Protein AF-A0A2E8SUN8-F1 (afdb_monomer_lite)

Sequence (73 aa):
MVIAESMSGDWTTNEEDLLVENLESGYDLLSIAEFTQRTPEDVAMKVVELSLRGDLIILATATLKAWMERTLQ

Structure (mmCIF, N/CA/C/O backbone):
data_AF-A0A2E8SUN8-F1
#
_entry.id   AF-A0A2E8SUN8-F1
#
loop_
_atom_site.group_PDB
_atom_site.id
_atom_site.type_symbol
_atom_site.label_atom_id
_atom_site.label_alt_id
_atom_site.label_comp_id
_atom_site.label_asym_id
_atom_site.label_entity_id
_atom_site.label_seq_id
_atom_site.pdbx_PDB_ins_code
_atom_site.Cartn_x
_atom_site.Cartn_y
_atom_site.Cartn_z
_atom_site.occupancy
_atom_site.B_iso_or_equiv
_atom_site.auth_seq_id
_atom_site.auth_comp_id
_atom_site.auth_asym_id
_atom_site.auth_atom_id
_atom_site.pdbx_PDB_model_num
ATOM 1 N N . MET A 1 1 ? 17.625 -6.062 24.884 1.00 35.69 1 MET A N 1
ATOM 2 C CA . MET A 1 1 ? 16.886 -6.512 23.691 1.00 35.69 1 MET A CA 1
ATOM 3 C C . MET A 1 1 ? 15.493 -5.935 23.823 1.00 35.69 1 MET A C 1
ATOM 5 O O . MET A 1 1 ? 14.695 -6.479 24.570 1.00 35.69 1 MET A O 1
ATOM 9 N N . VAL A 1 2 ? 15.272 -4.744 23.268 1.00 33.88 2 VAL A N 1
ATOM 10 C CA . VAL A 1 2 ? 13.956 -4.099 23.313 1.00 33.88 2 VAL A CA 1
ATOM 11 C C . VAL A 1 2 ? 13.139 -4.766 22.219 1.00 33.88 2 VAL A C 1
ATOM 13 O O . VAL A 1 2 ? 13.491 -4.668 21.047 1.00 33.88 2 VAL A O 1
ATOM 16 N N . ILE A 1 3 ? 12.126 -5.527 22.620 1.00 43.09 3 ILE A N 1
ATOM 17 C CA . ILE A 1 3 ? 11.080 -5.975 21.710 1.00 43.09 3 ILE A CA 1
ATOM 18 C C . ILE A 1 3 ? 10.377 -4.685 21.295 1.00 43.09 3 ILE A C 1
ATOM 20 O O . ILE A 1 3 ? 9.849 -3.979 22.150 1.00 43.09 3 ILE A O 1
ATOM 24 N N . ALA A 1 4 ? 10.471 -4.324 20.017 1.00 40.94 4 ALA A N 1
ATOM 25 C CA . A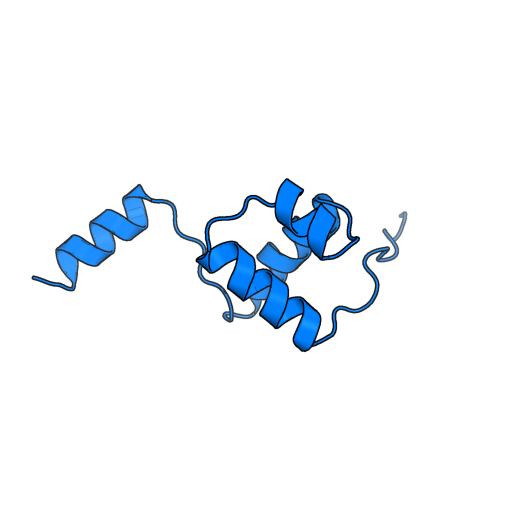LA A 1 4 ? 9.603 -3.312 19.443 1.00 40.94 4 ALA A CA 1
ATOM 26 C C . ALA A 1 4 ? 8.189 -3.902 19.484 1.00 40.94 4 ALA A C 1
ATOM 28 O O . ALA A 1 4 ? 7.795 -4.653 18.595 1.00 40.94 4 ALA A O 1
ATOM 29 N N . GLU A 1 5 ? 7.488 -3.687 20.595 1.00 38.78 5 GLU A N 1
ATOM 30 C CA . GLU A 1 5 ? 6.081 -4.033 20.710 1.00 38.78 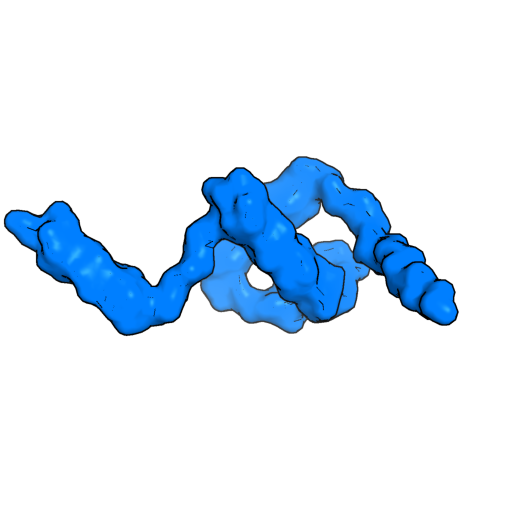5 GLU A CA 1
ATOM 31 C C . GLU A 1 5 ? 5.330 -3.248 19.633 1.00 38.78 5 GLU A C 1
ATOM 33 O O . GLU A 1 5 ? 5.404 -2.021 19.559 1.00 38.78 5 GLU A O 1
ATOM 38 N N . SER A 1 6 ? 4.702 -4.014 18.744 1.00 44.19 6 SER A N 1
ATOM 39 C CA . SER A 1 6 ? 3.885 -3.583 17.619 1.00 44.19 6 SER A CA 1
ATOM 40 C C . SER A 1 6 ? 2.867 -2.532 18.059 1.00 44.19 6 SER A C 1
ATOM 42 O O . SER A 1 6 ? 1.836 -2.862 18.638 1.00 44.19 6 SER A O 1
ATOM 44 N N . MET A 1 7 ? 3.158 -1.264 17.777 1.00 40.41 7 MET A N 1
ATOM 45 C CA . MET A 1 7 ? 2.223 -0.149 17.946 1.00 40.41 7 MET A CA 1
ATOM 46 C C . MET A 1 7 ? 1.381 0.111 16.685 1.00 40.41 7 MET A C 1
ATOM 48 O O . MET A 1 7 ? 0.682 1.115 16.634 1.00 40.41 7 MET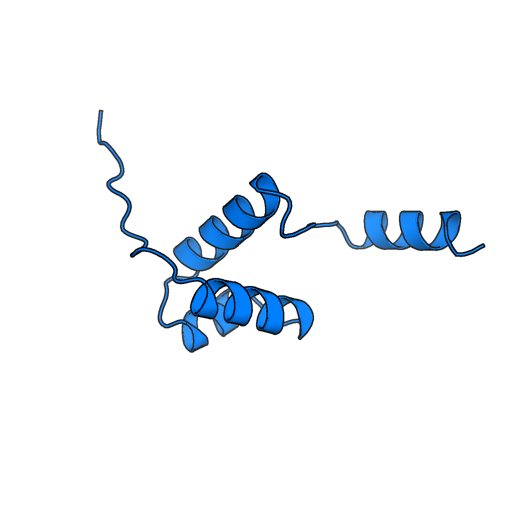 A O 1
ATOM 52 N N . SER A 1 8 ? 1.368 -0.793 15.699 1.00 52.91 8 SER A N 1
ATOM 53 C CA . SER A 1 8 ? 0.316 -0.793 14.681 1.00 52.91 8 SER A CA 1
ATOM 54 C C . SER A 1 8 ? -0.835 -1.649 15.208 1.00 52.91 8 SER A C 1
ATOM 56 O O . SER A 1 8 ? -0.708 -2.872 15.259 1.00 52.91 8 SER A O 1
ATOM 58 N N . GLY A 1 9 ? -1.942 -1.039 15.643 1.00 66.00 9 GLY A N 1
ATOM 59 C CA . GLY A 1 9 ? -3.151 -1.799 15.989 1.00 66.00 9 GLY A CA 1
ATOM 60 C C . GLY A 1 9 ? -3.544 -2.748 14.851 1.00 66.00 9 GLY A C 1
ATOM 61 O O . GLY A 1 9 ? -3.284 -2.425 13.688 1.00 66.00 9 GLY A O 1
ATOM 62 N N . ASP A 1 10 ? -4.131 -3.901 15.175 1.00 82.88 10 ASP A N 1
ATOM 63 C CA . ASP A 1 10 ? -4.523 -4.905 14.180 1.00 82.88 10 ASP A CA 1
ATOM 64 C C . ASP A 1 10 ? -5.282 -4.240 13.023 1.00 82.88 10 ASP A C 1
ATOM 66 O O . ASP A 1 10 ? -6.214 -3.463 13.242 1.00 82.88 10 ASP A O 1
ATOM 70 N N . TRP A 1 11 ? -4.831 -4.485 11.793 1.00 91.12 11 TRP A N 1
ATOM 71 C CA . TRP A 1 11 ? -5.541 -4.032 10.602 1.00 91.12 11 TRP A CA 1
ATOM 72 C C . TRP A 1 11 ? -6.679 -5.004 10.320 1.00 91.12 11 TRP A C 1
ATOM 74 O O . TRP A 1 11 ? -6.478 -6.215 10.215 1.00 91.12 11 TRP A O 1
ATOM 84 N N . THR A 1 12 ? -7.883 -4.471 10.201 1.00 91.38 12 THR A N 1
ATOM 85 C CA . THR A 1 12 ? -9.041 -5.204 9.704 1.00 91.38 12 THR A CA 1
ATOM 86 C C . THR A 1 12 ? -8.953 -5.361 8.189 1.00 91.38 12 THR A C 1
ATOM 88 O O . THR A 1 12 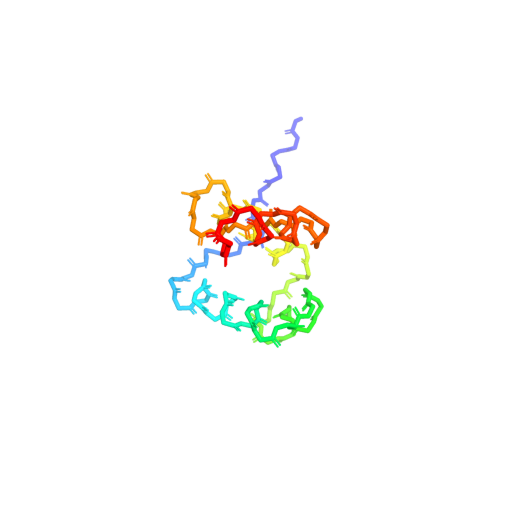? -8.332 -4.551 7.506 1.00 91.38 12 THR A O 1
ATOM 91 N N . THR A 1 13 ? -9.638 -6.366 7.640 1.00 91.19 13 THR A N 1
ATOM 92 C CA . THR A 1 13 ? -9.727 -6.558 6.183 1.00 91.19 13 THR A CA 1
ATOM 93 C C . THR A 1 13 ? -10.224 -5.298 5.470 1.00 91.19 13 THR A C 1
ATOM 95 O O . THR A 1 13 ? -9.634 -4.898 4.481 1.00 91.19 13 THR A O 1
ATOM 98 N N . ASN A 1 14 ? -11.222 -4.602 6.028 1.00 90.81 14 ASN A N 1
ATOM 99 C CA . ASN A 1 14 ? -11.735 -3.360 5.443 1.00 90.81 14 ASN A CA 1
ATOM 100 C C . ASN A 1 14 ? -10.687 -2.232 5.412 1.00 90.81 14 ASN A C 1
ATOM 102 O O . ASN A 1 14 ? -10.695 -1.415 4.497 1.00 90.81 14 ASN A O 1
ATOM 106 N N . GLU A 1 15 ? -9.811 -2.148 6.419 1.00 92.31 15 GLU A N 1
ATOM 107 C CA . GLU A 1 15 ? -8.714 -1.172 6.415 1.00 92.31 15 GLU A CA 1
ATOM 108 C C . GLU A 1 15 ? -7.645 -1.544 5.379 1.00 92.31 15 GLU A C 1
ATOM 110 O O . GLU A 1 15 ? -7.104 -0.655 4.725 1.00 92.31 15 GLU A O 1
ATOM 115 N N . GLU A 1 16 ? -7.351 -2.839 5.211 1.00 94.00 16 GLU A N 1
ATOM 116 C CA . GLU A 1 16 ? -6.437 -3.319 4.166 1.00 94.00 16 GLU A CA 1
ATOM 117 C C . GLU A 1 16 ? -7.000 -3.038 2.763 1.00 94.00 16 GLU A C 1
ATOM 119 O O . GLU A 1 16 ? -6.275 -2.517 1.916 1.00 94.00 16 GLU A O 1
ATOM 124 N N . ASP A 1 17 ? -8.291 -3.289 2.542 1.00 92.44 17 ASP A N 1
ATOM 125 C CA . ASP A 1 17 ? -8.973 -2.988 1.278 1.00 92.44 17 ASP A CA 1
ATOM 126 C C . ASP A 1 17 ? -8.922 -1.483 0.974 1.00 92.44 17 ASP A C 1
ATOM 128 O O . ASP A 1 17 ? -8.514 -1.078 -0.115 1.00 92.44 17 ASP A O 1
ATOM 132 N N . LEU A 1 18 ? -9.230 -0.634 1.964 1.00 92.38 18 LEU A N 1
ATOM 133 C CA . LEU A 1 18 ? -9.158 0.822 1.814 1.00 92.38 18 LEU A CA 1
ATOM 134 C C . LEU A 1 18 ? -7.733 1.297 1.488 1.00 92.38 18 LEU A C 1
ATOM 136 O O . LEU A 1 18 ? -7.549 2.215 0.687 1.00 92.38 18 LEU A O 1
ATOM 140 N N . LEU A 1 19 ? -6.710 0.698 2.101 1.00 94.56 19 LEU A N 1
ATOM 141 C CA . LEU A 1 19 ? -5.314 0.989 1.774 1.00 94.56 19 LEU A CA 1
ATOM 142 C C . LEU A 1 19 ? -5.019 0.676 0.303 1.00 94.56 19 LEU A C 1
ATOM 144 O O . LEU A 1 19 ? -4.458 1.523 -0.394 1.00 94.56 19 LEU A O 1
ATOM 148 N N . VAL A 1 20 ? -5.409 -0.508 -0.173 1.00 93.69 20 VAL A N 1
ATOM 149 C CA . VAL A 1 20 ? -5.187 -0.924 -1.565 1.00 93.69 20 VAL A CA 1
ATOM 150 C C . VAL A 1 20 ? -5.919 0.003 -2.537 1.00 93.69 20 VAL A C 1
ATOM 152 O O . VAL A 1 20 ? -5.287 0.521 -3.456 1.00 93.69 20 VAL A O 1
ATOM 155 N N . GLU A 1 21 ? -7.192 0.315 -2.291 1.00 93.62 21 GLU A N 1
ATOM 156 C CA . GLU A 1 21 ? -7.979 1.234 -3.129 1.00 93.62 21 GLU A CA 1
ATOM 157 C C . GLU A 1 21 ? -7.323 2.620 -3.257 1.00 93.62 21 GLU A C 1
ATOM 159 O O . GLU A 1 21 ? -7.287 3.218 -4.341 1.00 93.62 21 GLU A O 1
ATOM 164 N N . ASN A 1 22 ? -6.765 3.147 -2.163 1.00 94.50 22 ASN A N 1
ATOM 165 C CA . ASN A 1 22 ? -6.078 4.434 -2.202 1.00 94.50 22 ASN A CA 1
ATOM 166 C C . ASN A 1 22 ? -4.743 4.367 -2.964 1.00 94.50 22 ASN A C 1
ATOM 168 O O . ASN A 1 22 ? -4.413 5.305 -3.694 1.00 94.50 22 ASN A O 1
ATOM 172 N N . LEU A 1 23 ? -3.989 3.271 -2.835 1.00 93.44 23 LEU A N 1
ATOM 173 C CA . LEU A 1 23 ? -2.759 3.059 -3.608 1.00 93.44 23 LEU A CA 1
ATOM 174 C C . LEU A 1 23 ? -3.054 2.963 -5.109 1.00 93.44 23 LEU A C 1
ATOM 176 O O . LEU A 1 23 ? -2.351 3.575 -5.913 1.00 93.44 23 LEU A O 1
ATOM 180 N N . GLU A 1 24 ? -4.113 2.250 -5.491 1.00 90.94 24 GLU A N 1
ATOM 181 C CA . GLU A 1 24 ? -4.572 2.142 -6.882 1.00 90.94 24 GLU A CA 1
ATOM 182 C C . GLU A 1 24 ? -5.038 3.489 -7.446 1.00 90.94 24 GLU A C 1
ATOM 184 O O . GLU A 1 24 ? -4.793 3.803 -8.613 1.00 90.94 24 GLU A O 1
ATOM 189 N N . SER A 1 25 ? -5.646 4.320 -6.597 1.00 92.25 25 SER A N 1
ATOM 190 C CA . SER A 1 25 ? -6.039 5.693 -6.929 1.00 92.25 25 SER A CA 1
ATOM 191 C C . SER A 1 25 ? -4.848 6.660 -7.026 1.00 92.25 25 SER A C 1
ATOM 193 O O . SER A 1 25 ? -5.017 7.807 -7.444 1.00 92.25 25 SER A O 1
ATOM 195 N N . GLY A 1 26 ? -3.637 6.209 -6.677 1.00 92.62 26 GLY A N 1
ATOM 196 C CA . GLY A 1 26 ? -2.397 6.974 -6.793 1.00 92.62 26 GLY A CA 1
ATOM 197 C C . GLY A 1 26 ? -2.111 7.918 -5.623 1.00 92.62 26 GLY A C 1
ATOM 198 O O . GLY A 1 26 ? -1.286 8.821 -5.776 1.00 92.62 26 GLY A O 1
ATOM 199 N N . TYR A 1 27 ? -2.769 7.737 -4.474 1.00 95.62 27 TYR A N 1
ATOM 200 C CA . TYR A 1 27 ? -2.457 8.504 -3.268 1.00 95.62 27 TYR A CA 1
ATOM 201 C C . TYR A 1 27 ? -1.103 8.091 -2.678 1.00 95.62 27 TYR A C 1
ATOM 203 O O . TYR A 1 27 ? -0.712 6.923 -2.708 1.00 95.62 27 TYR A O 1
ATOM 211 N N . ASP A 1 28 ? -0.381 9.065 -2.122 1.00 94.88 28 ASP A N 1
ATOM 212 C CA . ASP A 1 28 ? 0.860 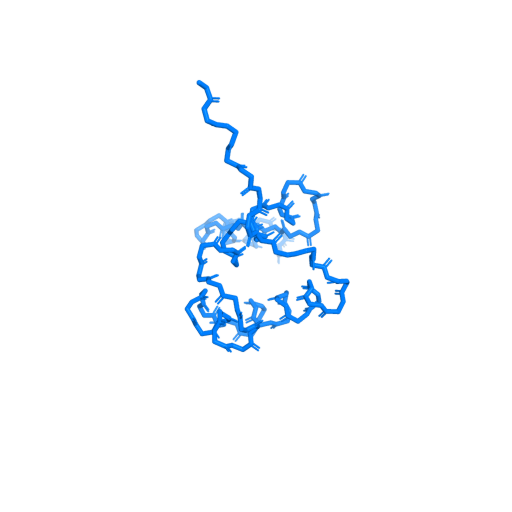8.805 -1.397 1.00 94.88 28 ASP A CA 1
ATOM 213 C C . ASP A 1 28 ? 0.602 8.325 0.042 1.00 94.88 28 ASP A C 1
ATOM 215 O O . ASP A 1 28 ? -0.496 8.445 0.586 1.00 94.88 28 ASP A O 1
ATOM 219 N N . LEU A 1 29 ? 1.638 7.771 0.681 1.00 94.44 29 LEU A N 1
ATOM 220 C CA . LEU A 1 29 ? 1.520 7.192 2.024 1.00 94.44 29 LEU A CA 1
ATOM 221 C C . LEU A 1 29 ? 1.118 8.222 3.091 1.00 94.44 29 LEU A C 1
ATOM 223 O O . LEU A 1 29 ? 0.500 7.845 4.083 1.00 94.44 29 LEU A O 1
ATOM 227 N N . LEU A 1 30 ? 1.452 9.504 2.895 1.00 95.94 30 LEU A N 1
ATOM 228 C CA . LEU A 1 30 ? 1.070 10.578 3.816 1.00 95.94 30 LEU A CA 1
ATOM 229 C C . LEU A 1 30 ? -0.436 10.832 3.747 1.00 95.94 30 LEU A C 1
ATOM 231 O O . LEU A 1 30 ? -1.104 10.845 4.775 1.00 95.94 30 LEU A O 1
ATOM 235 N N . SER A 1 31 ? -0.975 10.947 2.534 1.00 95.88 31 SER A N 1
ATOM 236 C CA . SER A 1 31 ? -2.409 11.126 2.298 1.00 95.88 31 SER A CA 1
ATOM 237 C C . SER A 1 31 ? -3.205 9.932 2.834 1.00 95.88 31 SER A C 1
ATOM 239 O O . SER A 1 31 ? -4.232 10.090 3.488 1.00 95.88 31 SER A O 1
ATOM 241 N N . ILE A 1 32 ? -2.698 8.716 2.623 1.00 95.12 32 ILE A N 1
ATOM 242 C CA . ILE A 1 32 ? -3.339 7.491 3.114 1.00 95.12 32 ILE A CA 1
ATOM 243 C C . ILE A 1 32 ? -3.325 7.417 4.644 1.00 95.12 32 ILE A C 1
ATOM 245 O O . ILE A 1 32 ? -4.313 7.000 5.252 1.00 95.12 32 ILE A O 1
ATOM 249 N N . ALA A 1 33 ? -2.233 7.838 5.284 1.00 94.19 33 ALA A N 1
ATOM 250 C CA . ALA A 1 33 ? -2.135 7.909 6.739 1.00 94.19 33 ALA A CA 1
ATOM 251 C C . ALA A 1 33 ? -3.207 8.836 7.338 1.00 94.19 33 ALA A C 1
ATOM 253 O O . ALA A 1 33 ? -3.841 8.483 8.334 1.00 94.19 33 ALA A O 1
ATOM 254 N N . GLU A 1 34 ? -3.491 9.968 6.682 1.00 91.81 34 GLU A N 1
ATOM 255 C CA . GLU A 1 34 ? -4.573 10.875 7.084 1.00 91.81 34 GLU A CA 1
ATOM 256 C C . GLU A 1 34 ? -5.956 10.209 6.992 1.00 91.81 34 GLU A C 1
ATOM 258 O O . GLU A 1 34 ? -6.753 10.320 7.926 1.00 91.81 34 GLU A O 1
ATOM 263 N N . PHE A 1 35 ? -6.241 9.468 5.913 1.00 87.56 35 PHE A N 1
ATOM 264 C CA . PHE A 1 35 ? -7.529 8.780 5.736 1.00 87.56 35 PHE A CA 1
ATOM 265 C C . PHE A 1 35 ? -7.731 7.612 6.702 1.00 87.56 35 PHE A C 1
ATOM 267 O O . PHE A 1 35 ? -8.839 7.391 7.192 1.00 87.56 35 PHE A O 1
ATOM 274 N N . THR A 1 36 ? -6.662 6.872 6.981 1.00 85.75 36 THR A N 1
ATOM 275 C CA . THR A 1 36 ? -6.693 5.680 7.842 1.00 85.75 36 THR A CA 1
ATOM 276 C C . THR A 1 36 ? -6.516 6.013 9.325 1.00 85.75 36 THR A C 1
ATOM 278 O O . THR A 1 36 ? -6.657 5.128 10.165 1.00 85.75 36 THR A O 1
ATOM 281 N N . GLN A 1 37 ? -6.234 7.279 9.663 1.00 89.00 37 GLN A N 1
ATOM 282 C CA . GLN A 1 37 ? -5.874 7.722 11.018 1.00 89.00 37 GLN A CA 1
ATOM 283 C C . GLN A 1 37 ? -4.703 6.914 11.606 1.00 89.00 37 GLN A C 1
ATOM 285 O O . GLN A 1 37 ? -4.647 6.641 12.807 1.00 89.00 37 GLN A O 1
ATOM 290 N N . ARG A 1 38 ? -3.763 6.519 10.743 1.00 89.50 38 ARG A N 1
ATOM 291 C CA . ARG A 1 38 ? -2.543 5.779 11.086 1.00 89.50 38 ARG A CA 1
ATOM 292 C C . ARG A 1 38 ? -1.329 6.683 10.919 1.00 89.50 38 ARG A C 1
ATOM 294 O O . ARG A 1 38 ? -1.418 7.765 10.343 1.00 89.50 38 ARG A O 1
ATOM 301 N N . THR A 1 39 ? -0.176 6.247 11.414 1.00 93.81 39 THR A N 1
ATOM 302 C CA . THR A 1 39 ? 1.078 6.929 11.079 1.00 93.81 39 THR A CA 1
ATOM 303 C C . THR A 1 39 ? 1.532 6.539 9.667 1.00 93.81 39 THR A C 1
ATOM 305 O O . THR A 1 39 ? 1.237 5.427 9.217 1.00 93.81 39 THR A O 1
ATOM 308 N N . PRO A 1 40 ? 2.266 7.405 8.946 1.00 94.50 40 PRO A N 1
ATOM 309 C CA . PRO A 1 40 ? 2.869 7.037 7.663 1.00 94.50 40 PRO A CA 1
ATOM 310 C C . PRO A 1 40 ? 3.749 5.785 7.758 1.00 94.50 40 PRO A C 1
ATOM 312 O O . PRO A 1 40 ? 3.783 4.982 6.827 1.00 94.50 40 PRO A O 1
ATOM 315 N N . GLU A 1 41 ? 4.431 5.592 8.890 1.00 94.69 41 GLU A N 1
ATOM 316 C CA . GLU A 1 41 ? 5.225 4.401 9.177 1.00 94.69 41 GLU A CA 1
ATOM 317 C C . GLU A 1 41 ? 4.364 3.133 9.256 1.00 94.69 41 GLU A C 1
ATOM 319 O O . GLU A 1 41 ? 4.728 2.124 8.652 1.00 94.69 41 GLU A O 1
ATOM 324 N N . ASP A 1 42 ? 3.209 3.177 9.929 1.00 93.69 42 ASP A N 1
ATOM 325 C CA . ASP A 1 42 ? 2.283 2.036 9.996 1.00 93.69 42 ASP A CA 1
ATOM 326 C C . ASP A 1 42 ? 1.753 1.663 8.609 1.00 93.69 42 ASP A C 1
ATOM 328 O O . ASP A 1 42 ? 1.689 0.484 8.257 1.00 93.69 42 ASP A O 1
ATOM 332 N N . VAL A 1 43 ? 1.401 2.671 7.8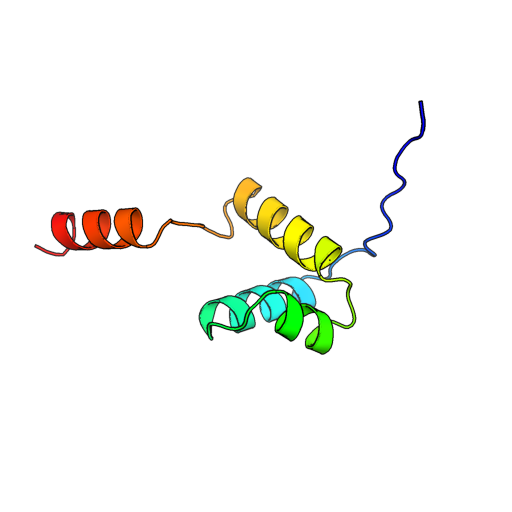05 1.00 95.31 43 VAL A N 1
ATOM 333 C CA . VAL A 1 43 ? 0.944 2.475 6.424 1.00 95.31 43 VAL A CA 1
ATOM 334 C C . VAL A 1 43 ? 2.057 1.846 5.586 1.00 95.31 43 VAL A C 1
ATOM 336 O O . VAL A 1 43 ? 1.824 0.854 4.898 1.00 95.31 43 VAL A O 1
ATOM 339 N N . ALA A 1 44 ? 3.287 2.360 5.678 1.00 95.19 44 ALA A N 1
ATOM 340 C CA . ALA A 1 44 ? 4.436 1.805 4.968 1.00 95.19 44 ALA A CA 1
ATOM 341 C C . ALA A 1 44 ? 4.713 0.346 5.368 1.00 95.19 44 ALA A C 1
ATOM 343 O O . ALA A 1 44 ? 4.953 -0.500 4.505 1.00 95.19 44 ALA A O 1
ATOM 344 N N . MET A 1 45 ? 4.642 0.034 6.665 1.00 94.94 45 MET A N 1
ATOM 345 C CA . MET A 1 45 ? 4.825 -1.328 7.164 1.00 94.94 45 MET A CA 1
ATOM 346 C C . MET A 1 45 ? 3.735 -2.270 6.660 1.00 94.94 45 MET A C 1
ATOM 348 O O . MET A 1 45 ? 4.054 -3.375 6.217 1.00 94.94 45 MET A O 1
ATOM 352 N N . LYS A 1 46 ? 2.472 -1.829 6.644 1.00 94.94 46 LYS A N 1
ATOM 353 C CA . LYS A 1 46 ? 1.374 -2.635 6.104 1.00 94.94 46 LYS A CA 1
ATOM 354 C C . LYS A 1 46 ? 1.522 -2.872 4.599 1.00 94.94 46 LYS A C 1
ATOM 356 O O . LYS A 1 46 ? 1.316 -3.990 4.143 1.00 94.94 46 LYS A O 1
ATOM 361 N N . VAL A 1 47 ? 1.965 -1.876 3.832 1.00 95.19 47 VAL A N 1
ATOM 362 C CA . VAL A 1 47 ? 2.278 -2.037 2.398 1.00 95.19 47 VAL A CA 1
ATOM 363 C C . VAL A 1 47 ? 3.340 -3.117 2.170 1.00 95.19 47 VAL A C 1
ATOM 365 O O . VAL A 1 47 ? 3.185 -3.971 1.294 1.00 95.19 47 VAL A O 1
ATOM 368 N N . VAL A 1 48 ? 4.405 -3.120 2.977 1.00 94.06 48 VAL A N 1
ATOM 369 C CA . VAL A 1 48 ? 5.443 -4.161 2.915 1.00 94.06 48 VAL A CA 1
ATOM 370 C C . VAL A 1 48 ? 4.872 -5.530 3.286 1.00 94.06 48 VAL A C 1
ATOM 372 O O . VAL A 1 48 ? 5.148 -6.510 2.597 1.00 94.06 48 VAL A O 1
ATOM 375 N N . GLU A 1 49 ? 4.058 -5.610 4.338 1.00 94.50 49 GLU A N 1
ATOM 376 C CA . GLU A 1 49 ? 3.423 -6.855 4.782 1.00 94.50 49 GLU A CA 1
ATOM 377 C C . GLU A 1 49 ? 2.514 -7.460 3.703 1.00 94.50 49 GLU A C 1
ATOM 379 O O . GLU A 1 49 ? 2.667 -8.637 3.370 1.00 94.50 49 GLU A O 1
ATOM 384 N N . LEU A 1 50 ? 1.632 -6.655 3.098 1.00 94.25 50 LEU A N 1
ATOM 385 C CA . LEU A 1 50 ? 0.767 -7.074 1.989 1.00 94.25 50 LEU A CA 1
ATOM 386 C C . LEU A 1 50 ? 1.590 -7.583 0.802 1.00 94.25 50 LEU A C 1
ATOM 388 O O . LEU A 1 50 ? 1.228 -8.575 0.166 1.00 94.25 50 LEU A O 1
ATOM 392 N N . SER A 1 51 ? 2.736 -6.950 0.537 1.00 93.81 51 SER A N 1
ATOM 393 C CA . SER A 1 51 ? 3.623 -7.390 -0.536 1.00 93.81 51 SER A CA 1
ATOM 394 C C . SER A 1 51 ? 4.313 -8.720 -0.243 1.00 93.81 51 SER A C 1
ATOM 396 O O . SER A 1 51 ? 4.389 -9.579 -1.120 1.00 93.81 51 SER A O 1
ATOM 398 N N . LEU A 1 52 ? 4.746 -8.942 1.000 1.00 92.94 52 LEU A N 1
ATOM 399 C CA . LEU A 1 52 ? 5.310 -10.225 1.429 1.00 92.94 52 LEU A CA 1
ATOM 400 C C . LEU A 1 52 ? 4.269 -11.353 1.437 1.00 92.94 52 LEU A C 1
ATOM 402 O O . LEU A 1 52 ? 4.624 -12.505 1.186 1.00 92.94 52 LEU A O 1
ATOM 406 N N . ARG A 1 53 ? 2.996 -11.030 1.703 1.00 94.31 53 ARG A N 1
ATOM 407 C CA . ARG A 1 53 ? 1.869 -11.976 1.662 1.00 94.31 53 ARG A CA 1
ATOM 408 C C . ARG A 1 53 ? 1.466 -12.357 0.233 1.00 94.31 53 ARG A C 1
ATOM 410 O O . ARG A 1 53 ? 0.880 -13.417 0.035 1.00 94.31 53 ARG A O 1
ATOM 417 N N . GLY A 1 54 ? 1.841 -11.539 -0.751 1.00 91.81 54 GLY A N 1
ATOM 418 C CA . GLY A 1 54 ? 1.517 -11.736 -2.165 1.00 91.81 54 GLY A CA 1
ATOM 419 C C . GLY A 1 54 ? 0.221 -11.058 -2.614 1.00 91.81 54 GLY A C 1
ATOM 420 O O . GLY A 1 54 ? -0.169 -11.229 -3.765 1.00 91.81 54 GLY A O 1
ATOM 421 N N . ASP A 1 55 ? -0.404 -10.263 -1.744 1.00 90.06 55 ASP A N 1
ATOM 422 C CA . ASP A 1 55 ? -1.649 -9.546 -2.044 1.00 90.06 55 ASP A CA 1
ATOM 423 C C . ASP A 1 55 ? -1.395 -8.196 -2.728 1.00 90.06 55 ASP A C 1
ATOM 425 O O . ASP A 1 55 ? -2.295 -7.624 -3.335 1.00 90.06 55 ASP A O 1
ATOM 429 N N . LEU A 1 56 ? -0.156 -7.693 -2.665 1.00 91.62 56 LEU A N 1
ATOM 430 C CA . LEU A 1 56 ? 0.262 -6.456 -3.320 1.00 91.62 56 LEU A CA 1
ATOM 431 C C . LEU A 1 56 ? 1.581 -6.649 -4.077 1.00 91.62 56 LEU A C 1
ATOM 433 O O . LEU A 1 56 ? 2.590 -7.089 -3.527 1.00 91.62 56 LEU A O 1
ATOM 437 N N . ILE A 1 57 ? 1.619 -6.250 -5.347 1.00 89.81 57 ILE A N 1
ATOM 438 C CA . ILE A 1 57 ? 2.858 -6.252 -6.131 1.00 89.81 57 ILE A CA 1
ATOM 439 C C . ILE A 1 57 ? 3.352 -4.814 -6.267 1.00 89.81 57 ILE A C 1
ATOM 441 O O . ILE A 1 57 ? 2.718 -3.986 -6.914 1.00 89.81 57 ILE A O 1
ATOM 445 N N . ILE A 1 58 ? 4.527 -4.534 -5.705 1.00 87.25 58 ILE A N 1
ATOM 446 C CA . ILE A 1 58 ? 5.200 -3.243 -5.853 1.00 87.25 58 ILE A CA 1
ATOM 447 C C . ILE A 1 58 ? 6.257 -3.371 -6.947 1.00 87.25 58 ILE A C 1
ATOM 449 O O . ILE A 1 58 ? 7.180 -4.180 -6.852 1.00 87.25 58 ILE A O 1
ATOM 453 N N . LEU A 1 59 ? 6.139 -2.553 -7.991 1.00 88.44 59 LEU A N 1
ATOM 454 C CA . LEU A 1 59 ? 7.101 -2.498 -9.088 1.00 88.44 59 LEU A CA 1
ATOM 455 C C . LEU A 1 59 ? 7.631 -1.081 -9.251 1.00 88.44 59 LEU A C 1
ATOM 457 O O . LEU A 1 59 ? 6.881 -0.108 -9.230 1.00 88.44 59 LEU A O 1
ATOM 461 N N . ALA A 1 60 ? 8.930 -0.969 -9.522 1.00 88.94 60 ALA A N 1
ATOM 462 C CA . ALA A 1 60 ? 9.463 0.264 -10.078 1.00 88.94 60 ALA A CA 1
ATOM 463 C C . ALA A 1 60 ? 8.814 0.526 -11.446 1.00 88.94 60 ALA A C 1
ATOM 465 O O . ALA A 1 60 ? 8.645 -0.397 -12.247 1.00 88.94 60 ALA A O 1
ATOM 466 N N . THR A 1 61 ? 8.524 1.790 -11.758 1.00 88.88 61 THR A N 1
ATOM 467 C CA . THR A 1 61 ? 7.881 2.189 -13.023 1.00 88.88 61 THR A CA 1
ATOM 468 C C . THR A 1 61 ? 8.615 1.649 -14.251 1.00 88.88 61 THR A C 1
ATOM 470 O O . THR A 1 61 ? 7.986 1.179 -15.195 1.00 88.88 61 THR A O 1
ATOM 473 N N . ALA A 1 62 ? 9.953 1.662 -14.236 1.00 93.50 62 ALA A N 1
ATOM 474 C CA . ALA A 1 62 ? 10.762 1.112 -15.322 1.00 93.50 62 ALA A CA 1
ATOM 475 C C . ALA A 1 62 ? 10.551 -0.402 -15.501 1.00 93.50 62 ALA A C 1
ATOM 477 O O . ALA A 1 62 ? 10.462 -0.883 -16.631 1.00 93.50 62 ALA A O 1
ATOM 478 N N . THR A 1 63 ? 10.424 -1.142 -14.396 1.00 92.81 63 THR A N 1
ATOM 479 C CA . THR A 1 63 ? 10.151 -2.584 -14.407 1.00 92.81 63 THR A CA 1
ATOM 480 C C . THR A 1 63 ? 8.753 -2.872 -14.939 1.00 92.81 63 THR A C 1
ATOM 482 O O . THR A 1 63 ? 8.608 -3.732 -15.806 1.00 92.81 63 THR A O 1
ATOM 485 N N . LEU A 1 64 ? 7.742 -2.125 -14.480 1.00 91.38 64 LEU A N 1
ATOM 486 C CA . LEU A 1 64 ? 6.373 -2.250 -14.982 1.00 91.38 64 LEU A CA 1
ATOM 487 C C . LEU A 1 64 ? 6.316 -1.987 -16.492 1.00 91.38 64 LEU A C 1
ATOM 489 O O . LEU A 1 64 ? 5.784 -2.804 -17.238 1.00 91.38 64 LEU A O 1
ATOM 493 N N . LYS A 1 65 ? 6.939 -0.897 -16.956 1.00 93.50 65 LYS A N 1
ATOM 494 C CA . LYS A 1 65 ? 7.001 -0.550 -18.380 1.00 93.50 65 LYS A CA 1
ATOM 495 C C . LYS A 1 65 ? 7.625 -1.674 -19.213 1.00 93.50 65 LYS A C 1
ATOM 497 O O . LYS A 1 65 ? 7.031 -2.107 -20.195 1.00 93.50 65 LYS A O 1
ATOM 502 N N . ALA A 1 66 ? 8.782 -2.187 -18.792 1.00 94.62 66 ALA A N 1
ATOM 503 C CA . ALA A 1 66 ? 9.458 -3.278 -19.491 1.00 94.62 66 ALA A CA 1
ATOM 504 C C . ALA A 1 66 ? 8.635 -4.581 -19.505 1.00 94.62 66 ALA A C 1
ATOM 506 O O . ALA A 1 66 ? 8.709 -5.346 -20.465 1.00 94.62 66 ALA A O 1
ATOM 507 N N . TRP A 1 67 ? 7.862 -4.858 -18.450 1.00 92.44 67 TRP A N 1
ATOM 508 C CA . TRP A 1 67 ? 6.965 -6.015 -18.398 1.00 92.44 67 TRP A CA 1
ATOM 509 C C . TRP A 1 67 ? 5.780 -5.866 -19.361 1.00 92.44 67 TRP A C 1
ATOM 511 O O . TRP A 1 67 ? 5.485 -6.798 -20.114 1.00 92.44 67 TRP A O 1
ATOM 521 N N . MET A 1 68 ? 5.152 -4.687 -19.389 1.00 93.38 68 MET A N 1
ATOM 522 C CA . MET A 1 68 ? 4.050 -4.380 -20.306 1.00 93.38 68 MET A CA 1
ATOM 523 C C . MET A 1 68 ? 4.490 -4.503 -21.768 1.00 93.38 68 MET A C 1
ATOM 525 O O . MET A 1 68 ? 3.802 -5.141 -22.559 1.00 93.38 68 MET A O 1
ATOM 529 N N . GLU A 1 69 ? 5.664 -3.964 -22.112 1.00 95.25 69 GLU A N 1
ATOM 530 C CA . GLU A 1 69 ? 6.219 -4.025 -23.472 1.00 95.25 69 GLU A CA 1
ATOM 531 C C . GLU A 1 69 ? 6.471 -5.460 -23.960 1.00 95.25 69 GLU A C 1
ATOM 533 O O . GLU A 1 69 ? 6.335 -5.719 -25.148 1.00 95.25 69 GLU A O 1
ATOM 538 N N . ARG A 1 70 ? 6.819 -6.398 -23.070 1.00 94.12 70 ARG A N 1
ATOM 539 C CA . ARG A 1 70 ? 7.084 -7.803 -23.439 1.00 94.12 70 ARG A CA 1
ATOM 540 C C . ARG A 1 70 ? 5.834 -8.674 -23.515 1.00 94.12 70 ARG A C 1
ATOM 542 O O . ARG A 1 70 ? 5.876 -9.705 -24.173 1.00 94.12 70 ARG A O 1
ATOM 549 N N . THR A 1 71 ? 4.782 -8.315 -22.781 1.00 92.69 71 THR A N 1
ATOM 550 C CA . THR A 1 71 ? 3.608 -9.184 -22.574 1.00 92.69 71 THR A CA 1
ATOM 551 C C . THR A 1 71 ? 2.414 -8.767 -23.431 1.00 92.69 71 THR A C 1
ATOM 553 O O . THR A 1 71 ? 1.590 -9.605 -23.776 1.00 92.69 71 THR A O 1
ATOM 556 N N . LEU A 1 72 ? 2.301 -7.475 -23.756 1.00 83.69 72 LEU A N 1
ATOM 557 C CA . LEU A 1 72 ? 1.190 -6.914 -24.536 1.00 83.69 72 LEU A CA 1
ATOM 558 C C . LEU A 1 72 ? 1.519 -6.747 -26.034 1.00 83.69 72 LEU A C 1
ATOM 560 O O . LEU A 1 72 ? 0.751 -6.107 -26.752 1.00 83.69 72 LEU A O 1
ATOM 564 N N . GLN A 1 73 ? 2.652 -7.290 -26.489 1.00 56.94 73 GLN A N 1
ATOM 565 C CA . GLN A 1 73 ? 3.032 -7.424 -27.903 1.00 56.94 73 GLN A CA 1
ATOM 566 C C . GLN A 1 73 ? 2.708 -8.829 -28.406 1.00 56.94 73 GLN A C 1
ATOM 568 O O . GLN A 1 73 ? 2.292 -8.932 -29.581 1.00 56.94 73 GLN A O 1
#

Secondary structure (DSSP, 8-state):
-------SPPPPHHHHHHHHHHHHTT--HHHHHHHHTS-HHHHHHHHHHHHHHTS-----HHHHHHHHHHH--

pLDDT: mean 85.99, std 16.81, range [33.88, 95.94]

Radius of gyration: 14.82 Å; chains: 1; bounding box: 29×23×52 Å

Foldseek 3Di:
DDDPPDPLPDDDPVLLVLLVVCVVVVDDLCVNCVVSVHDSVSSVVSQVVCVVVVNDDDDDPVRVVVVCVVPVD